Protein AF-A0A972HTD1-F1 (afdb_monomer_lite)

Sequence (126 aa):
MLKQSGQLQRLRKRLDALSGESIPSIRDLQERNRFCYGDIVYRKLWKAYQFDELLSGMIRGKKVQFDFLQTVYLLIIDRLLEPGSKLSTYHHQDRYIHLEEISLHHLYRSLDILAEGKETIERHIF

Secondary structure (DSSP, 8-state):
-TTTSSHHHHHHHHHHHHHSS-PPPGGG--------TTHHHHHHHHHHTTHHHHHHHHHTTS---S-HHHHHHHHHHHHHHS---HHHHHHTGGGSTT-PPPPHHHHHHHHHHHHHTHHHHHHHH-

Structure (mmCIF, N/CA/C/O backbone):
data_AF-A0A972HTD1-F1
#
_entry.id   AF-A0A972HTD1-F1
#
loop_
_atom_site.group_PDB
_atom_site.id
_atom_site.type_symbol
_atom_site.label_atom_id
_atom_site.label_alt_id
_atom_site.label_comp_id
_atom_site.label_asym_id
_atom_site.label_entity_id
_atom_site.label_seq_id
_atom_site.pdbx_PDB_ins_code
_atom_site.Cartn_x
_atom_site.Cartn_y
_atom_site.Cartn_z
_atom_site.occupancy
_atom_site.B_iso_or_equiv
_atom_site.auth_seq_id
_atom_site.auth_comp_id
_atom_site.auth_asym_id
_atom_site.auth_atom_id
_atom_site.pdbx_PDB_model_num
ATOM 1 N N . MET A 1 1 ? 16.718 7.699 -17.454 1.00 59.53 1 MET A N 1
ATOM 2 C CA . MET A 1 1 ? 17.318 6.499 -16.822 1.00 59.53 1 MET A CA 1
ATOM 3 C C . MET A 1 1 ? 17.341 5.255 -17.729 1.00 59.53 1 MET A C 1
ATOM 5 O O . MET A 1 1 ? 18.433 4.858 -18.108 1.00 59.53 1 MET A O 1
ATOM 9 N N . LEU A 1 2 ? 16.217 4.664 -18.178 1.00 61.84 2 LEU A N 1
ATOM 10 C CA . LEU A 1 2 ? 16.259 3.433 -19.011 1.00 61.84 2 LEU A CA 1
ATOM 11 C C . LEU A 1 2 ? 16.837 3.634 -20.426 1.00 61.84 2 LEU A C 1
ATOM 13 O O . LEU A 1 2 ? 17.717 2.878 -20.837 1.00 61.84 2 LEU A O 1
ATOM 17 N N . LYS A 1 3 ? 16.434 4.698 -21.137 1.00 64.25 3 LYS A N 1
ATOM 18 C CA . LYS A 1 3 ? 16.987 5.045 -22.465 1.00 64.25 3 LYS A CA 1
ATOM 19 C C . LYS A 1 3 ? 18.489 5.373 -22.456 1.00 64.25 3 LYS A C 1
ATOM 21 O O . LYS A 1 3 ? 19.142 5.247 -23.484 1.00 64.25 3 LYS A O 1
ATOM 26 N N . GLN A 1 4 ? 19.028 5.782 -21.307 1.00 65.75 4 GLN A N 1
ATOM 27 C CA . GLN A 1 4 ? 20.428 6.203 -21.146 1.00 65.75 4 GLN A CA 1
ATOM 28 C C . GLN A 1 4 ? 21.360 5.043 -20.756 1.00 65.75 4 GLN A C 1
ATOM 30 O O . GLN A 1 4 ? 22.554 5.112 -21.006 1.00 65.75 4 GLN A O 1
ATOM 35 N N . SER A 1 5 ? 20.825 3.952 -20.194 1.00 76.94 5 SER A N 1
ATOM 36 C CA . SER A 1 5 ? 21.606 2.806 -19.688 1.00 76.94 5 SER A CA 1
ATOM 37 C C . SER A 1 5 ? 22.225 1.901 -20.772 1.00 76.94 5 SER A C 1
ATOM 39 O O . SER A 1 5 ? 22.955 0.954 -20.466 1.00 76.94 5 SER A O 1
ATOM 41 N N . GLY A 1 6 ? 21.859 2.105 -22.045 1.00 80.75 6 GLY A N 1
ATOM 42 C CA . GLY A 1 6 ? 22.225 1.233 -23.170 1.00 80.75 6 GLY A CA 1
ATOM 43 C C . GLY A 1 6 ? 21.605 -0.176 -23.133 1.00 80.75 6 GLY A C 1
ATOM 44 O O . GLY A 1 6 ? 21.724 -0.919 -24.106 1.00 80.75 6 GLY A O 1
ATOM 45 N N . GLN A 1 7 ? 20.911 -0.563 -22.055 1.00 84.62 7 GLN A N 1
ATOM 46 C CA . GLN A 1 7 ? 20.293 -1.889 -21.917 1.00 84.62 7 GLN A CA 1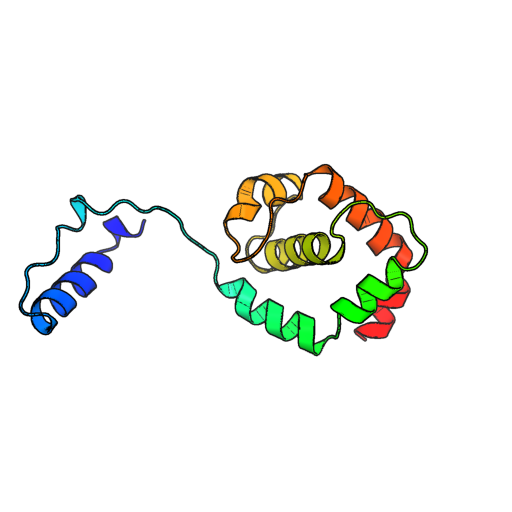
ATOM 47 C C . GLN A 1 7 ? 19.218 -2.128 -22.981 1.00 84.62 7 GLN A C 1
ATOM 49 O O . GLN A 1 7 ? 19.237 -3.163 -23.646 1.00 84.62 7 GLN A O 1
ATOM 54 N N . LEU A 1 8 ? 18.353 -1.136 -23.214 1.00 84.75 8 LEU A N 1
ATOM 55 C CA . LEU A 1 8 ? 17.326 -1.206 -24.257 1.00 84.75 8 LEU A CA 1
ATOM 56 C C . LEU A 1 8 ? 17.938 -1.374 -25.655 1.00 84.75 8 LEU A C 1
ATOM 58 O O . LEU A 1 8 ? 17.405 -2.127 -26.461 1.00 84.75 8 LEU A O 1
ATOM 62 N N . GLN A 1 9 ? 19.089 -0.745 -25.931 1.00 85.12 9 GLN A N 1
ATOM 63 C CA . GLN A 1 9 ? 19.798 -0.894 -27.213 1.00 85.12 9 GLN A CA 1
ATOM 64 C C . GLN A 1 9 ? 20.314 -2.311 -27.424 1.00 85.12 9 GLN A C 1
ATOM 66 O O . GLN A 1 9 ? 20.182 -2.853 -28.521 1.00 85.12 9 GLN A O 1
ATOM 71 N N . ARG A 1 10 ? 20.866 -2.928 -26.377 1.00 87.19 10 ARG A N 1
ATOM 72 C CA . ARG A 1 10 ? 21.306 -4.326 -26.433 1.00 87.19 10 ARG A CA 1
ATOM 73 C C . ARG A 1 10 ? 20.132 -5.278 -26.643 1.00 87.19 10 ARG A C 1
ATOM 75 O O . ARG A 1 10 ? 20.241 -6.182 -27.466 1.00 87.19 10 ARG A O 1
ATOM 82 N N . LEU A 1 11 ? 19.020 -5.054 -25.941 1.00 87.50 11 LEU A N 1
ATOM 83 C CA . LEU A 1 11 ? 17.806 -5.850 -26.106 1.00 87.50 11 LEU A CA 1
ATOM 84 C C . LEU A 1 11 ? 17.251 -5.728 -27.531 1.00 87.50 11 LEU A C 1
ATOM 86 O O . LEU A 1 11 ? 17.018 -6.750 -28.167 1.00 87.50 11 LEU A O 1
ATOM 90 N N . ARG A 1 12 ? 17.135 -4.504 -28.064 1.00 85.31 12 ARG A N 1
ATOM 91 C CA . ARG A 1 12 ? 16.667 -4.260 -29.437 1.00 85.31 12 ARG A CA 1
ATOM 92 C C . ARG A 1 12 ? 17.507 -5.007 -30.465 1.00 85.31 12 ARG A C 1
ATOM 94 O O . ARG A 1 12 ? 16.947 -5.737 -31.261 1.00 85.31 12 ARG A O 1
ATOM 101 N N . LYS A 1 13 ? 18.840 -4.891 -30.404 1.00 86.38 13 LYS A N 1
ATOM 102 C CA . LYS A 1 13 ? 19.738 -5.595 -31.339 1.00 86.38 13 LYS A CA 1
ATOM 103 C C . LYS A 1 13 ? 19.544 -7.113 -31.318 1.00 86.38 13 LYS A C 1
ATOM 105 O O . LYS A 1 13 ? 19.653 -7.751 -32.356 1.00 86.38 13 LYS A O 1
ATOM 110 N N . ARG A 1 14 ? 19.288 -7.694 -30.140 1.00 88.81 14 ARG A N 1
ATOM 111 C CA . ARG A 1 14 ? 19.005 -9.132 -30.022 1.00 88.81 14 ARG A CA 1
ATOM 112 C C . ARG A 1 14 ? 17.650 -9.491 -30.615 1.00 88.81 14 ARG A C 1
ATOM 114 O O . ARG A 1 14 ? 17.559 -10.500 -31.295 1.00 88.81 14 ARG A O 1
ATOM 121 N N . LEU A 1 15 ? 16.627 -8.680 -30.361 1.00 87.88 15 LEU A N 1
ATOM 122 C CA . LEU A 1 15 ? 15.301 -8.903 -30.925 1.00 87.88 15 LEU A CA 1
ATOM 123 C C . LEU A 1 15 ? 15.308 -8.735 -32.454 1.00 87.88 15 LEU A C 1
ATOM 125 O O . LEU A 1 15 ? 14.774 -9.610 -33.115 1.00 87.88 15 LEU A O 1
ATOM 129 N N . ASP A 1 16 ? 15.996 -7.720 -33.001 1.00 87.25 16 ASP A N 1
ATOM 130 C CA . ASP A 1 16 ? 16.199 -7.512 -34.452 1.00 87.25 16 ASP A CA 1
ATOM 131 C C . ASP A 1 16 ? 16.774 -8.783 -35.113 1.00 87.25 16 ASP A C 1
ATOM 133 O O . ASP A 1 16 ? 16.315 -9.230 -36.161 1.00 87.25 16 ASP A O 1
ATOM 137 N N . ALA A 1 17 ? 17.776 -9.398 -34.472 1.00 87.44 17 ALA A N 1
ATOM 138 C CA . ALA A 1 17 ? 18.412 -10.619 -34.966 1.00 87.44 17 ALA A CA 1
ATOM 139 C C . ALA A 1 17 ? 17.507 -11.864 -34.895 1.00 87.44 17 ALA A C 1
ATOM 141 O O . ALA A 1 17 ? 17.737 -12.818 -35.633 1.00 87.44 17 ALA A O 1
ATOM 142 N N . LEU A 1 18 ? 16.515 -11.875 -33.998 1.00 91.50 18 LEU A N 1
ATOM 143 C CA . LEU A 1 18 ? 15.605 -13.005 -33.794 1.00 91.50 18 LEU A CA 1
ATOM 144 C C . LEU A 1 18 ? 14.315 -12.885 -34.613 1.00 91.50 18 LEU A C 1
ATOM 146 O O . LEU A 1 18 ? 13.799 -13.902 -35.063 1.00 91.50 18 LEU A O 1
ATOM 150 N N . SER A 1 19 ? 13.781 -11.673 -34.783 1.00 86.25 19 SER A N 1
ATOM 151 C CA . SER A 1 19 ? 12.537 -11.435 -35.523 1.00 86.25 19 SER A CA 1
ATOM 152 C C . SER A 1 19 ? 12.741 -11.437 -37.036 1.00 86.25 19 SER A C 1
ATOM 154 O O . SER A 1 19 ? 11.790 -11.692 -37.766 1.00 86.25 19 SER A O 1
ATOM 156 N N . GLY A 1 20 ? 13.952 -11.123 -37.515 1.00 81.25 20 GLY A N 1
ATOM 157 C CA . GLY A 1 20 ? 14.210 -10.888 -38.940 1.00 81.25 20 GLY A CA 1
ATOM 158 C C . GLY A 1 20 ? 13.596 -9.584 -39.469 1.00 81.25 20 GLY A C 1
ATOM 159 O O . GLY A 1 20 ? 13.704 -9.292 -40.658 1.00 81.25 20 GLY A O 1
ATOM 160 N N . GLU A 1 21 ? 12.988 -8.783 -38.591 1.00 81.00 21 GLU A N 1
ATOM 161 C CA . GLU A 1 21 ? 12.376 -7.490 -38.891 1.00 81.00 21 GLU A CA 1
ATOM 162 C C . GLU A 1 21 ? 13.139 -6.365 -38.187 1.00 81.00 21 GLU A C 1
ATOM 164 O O . GLU A 1 21 ? 13.604 -6.522 -37.057 1.00 81.00 21 GLU A O 1
ATOM 169 N N . SER A 1 22 ? 13.234 -5.198 -38.831 1.00 74.06 22 SER A N 1
ATOM 170 C CA . SER A 1 22 ? 13.834 -4.015 -38.209 1.00 74.06 22 SER A CA 1
ATOM 171 C C . SER A 1 22 ? 12.885 -3.425 -37.166 1.00 74.06 22 SER A C 1
ATOM 173 O O . SER A 1 22 ? 11.888 -2.792 -37.514 1.00 74.06 22 SER A O 1
ATOM 175 N N . ILE A 1 23 ? 13.228 -3.548 -35.887 1.00 75.50 23 ILE A N 1
ATOM 176 C CA . ILE A 1 23 ? 12.462 -2.962 -34.785 1.00 75.50 23 ILE A CA 1
ATOM 177 C C . ILE A 1 23 ? 12.663 -1.436 -34.780 1.00 75.50 23 ILE A C 1
ATOM 179 O O . ILE A 1 23 ? 13.782 -0.956 -35.018 1.00 75.50 23 ILE A O 1
ATOM 183 N N . PRO A 1 24 ? 11.610 -0.647 -34.475 1.00 75.38 24 PRO A N 1
ATOM 184 C CA . PRO A 1 24 ? 11.690 0.809 -34.367 1.00 75.38 24 PRO A CA 1
ATOM 185 C C . PRO A 1 24 ? 12.841 1.308 -33.483 1.00 75.38 24 PRO A C 1
ATOM 187 O O . PRO A 1 24 ? 13.293 0.643 -32.542 1.00 75.38 24 PRO A O 1
ATOM 190 N N . SER A 1 25 ? 13.333 2.518 -33.766 1.00 78.06 25 SER A N 1
ATOM 191 C CA . SER A 1 25 ? 14.426 3.102 -32.991 1.00 78.06 25 SER A CA 1
ATOM 192 C C . SER A 1 25 ? 14.003 3.330 -31.541 1.00 78.06 25 SER A C 1
ATOM 194 O O . SER A 1 25 ? 12.912 3.804 -31.250 1.00 78.06 25 SER A O 1
ATOM 196 N N . ILE A 1 26 ? 14.916 3.086 -30.597 1.00 78.00 26 ILE A N 1
ATOM 197 C CA . ILE A 1 26 ? 14.670 3.364 -29.168 1.00 78.00 26 ILE A CA 1
ATOM 198 C C . ILE A 1 26 ? 14.433 4.853 -28.910 1.00 78.00 26 ILE A C 1
ATOM 200 O O . ILE A 1 26 ? 13.818 5.222 -27.907 1.00 78.00 26 ILE A O 1
ATOM 204 N N . ARG A 1 27 ? 14.919 5.715 -29.813 1.00 78.56 27 ARG A N 1
ATOM 205 C CA . ARG A 1 27 ? 14.648 7.155 -29.765 1.00 78.56 27 ARG A CA 1
ATOM 206 C C . ARG A 1 27 ? 13.146 7.438 -29.865 1.00 78.56 27 ARG A C 1
ATOM 208 O O . ARG A 1 27 ? 12.679 8.314 -29.143 1.00 78.56 27 ARG A O 1
ATOM 215 N N . ASP A 1 28 ? 12.418 6.615 -30.616 1.00 82.50 28 ASP A N 1
ATOM 216 C CA . ASP A 1 28 ? 10.994 6.786 -30.922 1.00 82.50 28 ASP A CA 1
ATOM 217 C C . ASP A 1 28 ? 10.080 6.163 -29.852 1.00 82.50 28 ASP A C 1
ATOM 219 O O . ASP A 1 28 ? 8.873 6.386 -29.843 1.00 82.50 28 ASP A O 1
ATOM 223 N N . LEU A 1 29 ? 10.636 5.395 -28.909 1.00 80.69 29 LEU A N 1
ATOM 224 C CA . LEU A 1 29 ? 9.859 4.784 -27.830 1.00 80.69 29 LEU A CA 1
ATOM 225 C C . LEU A 1 29 ? 9.450 5.831 -26.792 1.00 80.69 29 LEU A C 1
ATOM 227 O O . LEU A 1 29 ? 10.298 6.564 -26.300 1.00 80.69 29 LEU A O 1
ATOM 231 N N . GLN A 1 30 ? 8.195 5.856 -26.358 1.00 82.25 30 GLN A N 1
ATOM 232 C CA . GLN A 1 30 ? 7.765 6.657 -25.208 1.00 82.25 30 GLN A CA 1
ATOM 233 C C . GLN A 1 30 ? 7.549 5.743 -23.998 1.00 82.25 30 GLN A C 1
ATOM 235 O O . GLN A 1 30 ? 6.813 4.761 -24.083 1.00 82.25 30 GLN A O 1
ATOM 240 N N . GLU A 1 31 ? 8.195 6.051 -22.869 1.00 81.81 31 GLU A N 1
ATOM 241 C CA . GLU A 1 31 ? 7.881 5.385 -21.600 1.00 81.81 31 GLU A CA 1
ATOM 242 C C . GLU A 1 31 ? 6.494 5.866 -21.172 1.00 81.81 31 GLU A C 1
ATOM 244 O O . GLU A 1 31 ? 6.311 7.056 -20.928 1.00 81.81 31 GLU A O 1
ATOM 249 N N . ARG A 1 32 ? 5.511 4.959 -21.172 1.00 83.94 32 ARG A N 1
ATOM 250 C CA . ARG A 1 32 ? 4.150 5.283 -20.729 1.00 83.94 32 ARG A CA 1
ATOM 251 C C . ARG A 1 32 ? 4.060 5.243 -19.214 1.00 83.94 32 ARG A C 1
ATOM 253 O O . ARG A 1 32 ? 3.753 6.253 -18.609 1.00 83.94 32 ARG A O 1
ATOM 260 N N . ASN A 1 33 ? 4.382 4.089 -18.634 1.00 80.31 33 ASN A N 1
ATOM 261 C CA . ASN A 1 33 ? 4.303 3.843 -17.200 1.00 80.31 33 ASN A CA 1
ATOM 262 C C . ASN A 1 33 ? 5.503 3.016 -16.742 1.00 80.31 33 ASN A C 1
ATOM 264 O O . ASN A 1 33 ? 6.060 2.228 -17.515 1.00 80.31 33 ASN A O 1
ATOM 268 N N . ARG A 1 34 ? 5.846 3.147 -15.461 1.00 83.44 34 ARG A N 1
ATOM 269 C CA . ARG A 1 34 ? 6.797 2.274 -14.779 1.00 83.44 34 ARG A CA 1
ATOM 270 C C . ARG A 1 34 ? 6.176 1.788 -13.483 1.00 83.44 34 ARG A C 1
ATOM 272 O O . ARG A 1 34 ? 5.999 2.569 -12.557 1.00 83.44 34 ARG A O 1
ATOM 279 N N . PHE A 1 35 ? 5.902 0.494 -13.430 1.00 87.44 35 PHE A N 1
ATOM 280 C CA . PHE A 1 35 ? 5.297 -0.121 -12.260 1.00 87.44 35 PHE A CA 1
ATOM 281 C C . PHE A 1 35 ? 6.337 -0.770 -11.349 1.00 87.44 35 PHE A C 1
ATOM 283 O O . PHE A 1 35 ? 7.356 -1.295 -11.810 1.00 87.44 35 PHE A O 1
ATOM 290 N N . CYS A 1 36 ? 6.051 -0.760 -10.054 1.00 87.81 36 CYS A N 1
ATOM 291 C CA . CYS A 1 36 ? 6.779 -1.491 -9.037 1.00 87.81 36 CYS A CA 1
ATOM 292 C C . CYS A 1 36 ? 6.171 -2.891 -8.883 1.00 87.81 36 CYS A C 1
ATOM 294 O O . CYS A 1 36 ? 5.144 -3.060 -8.238 1.00 87.81 36 CYS A O 1
ATOM 296 N N . TYR A 1 37 ? 6.834 -3.896 -9.461 1.00 87.56 37 TYR A N 1
ATOM 297 C CA . TYR A 1 37 ? 6.402 -5.303 -9.419 1.00 87.56 37 TYR A CA 1
ATOM 298 C C . TYR A 1 37 ? 6.744 -6.019 -8.101 1.00 87.56 37 TYR A C 1
ATOM 300 O O . TYR A 1 37 ? 6.430 -7.198 -7.932 1.00 87.56 37 TYR A O 1
ATOM 308 N N . GLY A 1 38 ? 7.420 -5.334 -7.169 1.00 87.81 38 GLY A N 1
ATOM 309 C CA . GLY A 1 38 ? 7.704 -5.881 -5.841 1.00 87.81 38 GLY A CA 1
ATOM 310 C C . GLY A 1 38 ? 6.428 -6.168 -5.042 1.00 87.81 38 GLY A C 1
ATOM 311 O O . GLY A 1 38 ? 6.419 -7.068 -4.200 1.00 87.81 38 GLY A O 1
ATOM 312 N N . ASP A 1 39 ? 5.328 -5.475 -5.358 1.00 86.75 39 ASP A N 1
ATOM 313 C CA . ASP A 1 39 ? 4.014 -5.671 -4.741 1.00 86.75 39 ASP A CA 1
ATOM 314 C C . ASP A 1 39 ? 3.503 -7.116 -4.891 1.00 86.75 39 ASP A C 1
ATOM 316 O O . ASP A 1 39 ? 2.882 -7.645 -3.970 1.00 86.75 39 ASP A O 1
ATOM 320 N N . ILE A 1 40 ? 3.830 -7.800 -5.996 1.00 90.19 40 ILE A N 1
ATOM 321 C CA . ILE A 1 40 ? 3.421 -9.186 -6.274 1.00 90.19 40 ILE A CA 1
ATOM 322 C C . ILE A 1 40 ? 3.873 -10.133 -5.156 1.00 90.19 40 ILE A C 1
ATOM 324 O O . ILE A 1 40 ? 3.114 -11.017 -4.745 1.00 90.19 40 ILE A O 1
ATOM 328 N N . VAL A 1 41 ? 5.093 -9.957 -4.640 1.00 92.62 41 VAL A N 1
ATOM 329 C CA . VAL A 1 41 ? 5.620 -10.785 -3.545 1.00 92.62 41 VAL A CA 1
ATOM 330 C C . VAL A 1 41 ? 4.846 -10.506 -2.258 1.00 92.62 41 VAL A C 1
ATOM 332 O O . VAL A 1 41 ? 4.392 -11.438 -1.593 1.00 92.62 41 VAL A O 1
ATOM 335 N N . TYR A 1 42 ? 4.611 -9.232 -1.945 1.00 93.38 42 TYR A N 1
ATOM 336 C CA . TYR A 1 42 ? 3.845 -8.842 -0.761 1.00 93.38 42 TYR A CA 1
ATOM 337 C C . TYR A 1 42 ? 2.379 -9.247 -0.839 1.00 93.38 42 TYR A C 1
ATOM 339 O O . TYR A 1 42 ? 1.781 -9.547 0.187 1.00 93.38 42 TYR A O 1
ATOM 347 N N . ARG A 1 43 ? 1.800 -9.348 -2.037 1.00 92.69 43 ARG A N 1
ATOM 348 C CA . ARG A 1 43 ? 0.447 -9.880 -2.228 1.00 92.69 43 ARG A CA 1
ATOM 349 C C . ARG A 1 43 ? 0.352 -11.350 -1.827 1.00 92.69 43 ARG A C 1
ATOM 351 O O . ARG A 1 43 ? -0.638 -11.757 -1.230 1.00 92.69 43 ARG A O 1
ATOM 358 N N . LYS A 1 44 ? 1.392 -12.145 -2.105 1.00 94.44 44 LYS A N 1
ATOM 359 C CA . LYS A 1 44 ? 1.461 -13.541 -1.644 1.00 94.44 44 LYS A CA 1
ATOM 360 C C . LYS A 1 44 ? 1.577 -13.622 -0.125 1.00 94.44 44 LYS A C 1
ATOM 362 O O . LYS A 1 44 ? 0.871 -14.420 0.481 1.00 94.44 44 LYS A O 1
ATOM 367 N N . LEU A 1 45 ? 2.418 -12.782 0.481 1.00 94.56 45 LEU A N 1
ATOM 368 C CA . LEU A 1 45 ? 2.537 -12.708 1.941 1.00 94.56 45 LEU A CA 1
ATOM 369 C C . LEU A 1 45 ? 1.216 -12.277 2.583 1.00 94.56 45 LEU A C 1
ATOM 371 O O . LEU A 1 45 ? 0.755 -12.931 3.506 1.00 94.56 45 LEU A O 1
ATOM 375 N N . TRP A 1 46 ? 0.558 -11.255 2.041 1.00 95.50 46 TRP A N 1
ATOM 376 C CA . TRP A 1 46 ? -0.749 -10.795 2.510 1.00 95.50 46 TRP A CA 1
ATOM 377 C C . TRP A 1 46 ? -1.776 -11.929 2.596 1.00 95.50 46 TRP A C 1
ATOM 379 O O . TRP A 1 46 ? -2.464 -12.065 3.606 1.00 95.50 46 TRP A O 1
ATOM 389 N N . LYS A 1 47 ? -1.829 -12.787 1.568 1.00 95.81 47 LYS A N 1
ATOM 390 C CA . LYS A 1 47 ? -2.686 -13.980 1.561 1.00 95.81 47 LYS A CA 1
ATOM 391 C C . LYS A 1 47 ? -2.226 -15.048 2.551 1.00 95.81 47 LYS A C 1
ATOM 393 O O . LYS A 1 47 ? -3.063 -15.636 3.223 1.00 95.81 47 LYS A O 1
ATOM 398 N N . ALA A 1 48 ? -0.921 -15.291 2.670 1.00 96.38 48 ALA A N 1
ATOM 399 C CA . ALA A 1 48 ? -0.382 -16.265 3.622 1.00 96.38 48 ALA A CA 1
ATOM 400 C C . ALA A 1 48 ? -0.711 -15.900 5.080 1.00 96.38 48 ALA A C 1
ATOM 402 O O . ALA A 1 48 ? -1.032 -16.780 5.874 1.00 96.38 48 ALA A O 1
ATOM 403 N N . TYR A 1 49 ? -0.695 -14.605 5.400 1.00 95.88 49 TYR A N 1
ATOM 404 C CA . TYR A 1 49 ? -1.089 -14.068 6.701 1.00 95.88 49 TYR A CA 1
ATOM 405 C C . TYR A 1 49 ? -2.597 -13.817 6.829 1.00 95.88 49 TYR A C 1
ATOM 407 O O . TYR A 1 49 ? -3.008 -13.285 7.848 1.00 95.88 49 TYR A O 1
ATOM 415 N N . GLN A 1 50 ? -3.437 -14.184 5.852 1.00 97.38 50 GLN A N 1
ATOM 416 C CA . GLN A 1 50 ? -4.905 -14.057 5.940 1.00 97.38 50 GLN A CA 1
ATOM 417 C C . GLN A 1 50 ? -5.373 -12.646 6.354 1.00 97.38 50 GLN A C 1
ATOM 419 O O . GLN A 1 50 ? -6.262 -12.465 7.193 1.00 97.38 50 GLN A O 1
ATOM 424 N N . PHE A 1 51 ? -4.722 -11.611 5.808 1.00 97.44 51 PHE A N 1
ATOM 425 C CA . PHE A 1 51 ? -5.038 -10.232 6.184 1.00 97.44 51 PHE A CA 1
ATOM 426 C C . PHE A 1 51 ? -6.398 -9.767 5.669 1.00 97.44 51 PHE A C 1
ATOM 428 O O . PHE A 1 51 ? -6.997 -8.884 6.281 1.00 97.44 51 PHE A O 1
ATOM 435 N N . ASP A 1 52 ? -6.922 -10.360 4.596 1.00 97.31 52 ASP A N 1
ATOM 436 C CA . ASP A 1 52 ? -8.264 -10.032 4.114 1.00 97.31 52 ASP A CA 1
ATOM 437 C C . ASP A 1 52 ? -9.322 -10.368 5.170 1.00 97.31 52 ASP A C 1
ATOM 439 O O . ASP A 1 52 ? -10.178 -9.538 5.481 1.00 97.31 52 ASP A O 1
ATOM 443 N N . GLU A 1 53 ? -9.237 -11.555 5.768 1.00 97.38 53 GLU A N 1
ATOM 444 C CA . GLU A 1 53 ? -10.143 -12.030 6.808 1.00 97.38 53 GLU A CA 1
ATOM 445 C C . GLU A 1 53 ? -9.999 -11.202 8.088 1.00 97.38 53 GLU A C 1
ATOM 447 O O . GLU A 1 53 ? -11.006 -10.739 8.636 1.00 97.38 53 GLU A O 1
ATOM 452 N N . LEU A 1 54 ? -8.758 -10.960 8.525 1.00 98.00 54 LEU A N 1
ATOM 453 C CA . LEU A 1 54 ? -8.453 -10.148 9.704 1.00 98.00 54 LEU A CA 1
ATOM 454 C C . LEU A 1 54 ? -9.042 -8.737 9.578 1.00 98.00 54 LEU A C 1
ATOM 456 O O . LEU A 1 54 ? -9.816 -8.295 10.431 1.00 98.00 54 LEU A O 1
ATOM 460 N N . LEU A 1 55 ? -8.694 -8.028 8.502 1.00 97.88 55 LEU A N 1
ATOM 461 C CA . LEU A 1 55 ? -9.079 -6.632 8.312 1.00 97.88 55 LEU A CA 1
ATOM 462 C C . LEU A 1 55 ? -10.579 -6.494 8.047 1.00 97.88 55 LEU A C 1
ATOM 464 O O . LEU A 1 55 ? -11.202 -5.574 8.578 1.00 97.88 55 LEU A O 1
ATOM 468 N N . SER A 1 56 ? -11.187 -7.433 7.314 1.00 97.50 56 SER A N 1
ATOM 469 C CA . SER A 1 56 ? -12.648 -7.489 7.151 1.00 97.50 56 SER A CA 1
ATOM 470 C C . SER A 1 56 ? -13.357 -7.697 8.488 1.00 97.50 56 SER A C 1
ATOM 472 O O . SER A 1 56 ? -14.404 -7.100 8.743 1.00 97.50 56 SER A O 1
ATOM 474 N N . GLY A 1 57 ? -12.787 -8.525 9.369 1.00 97.06 57 GLY A N 1
ATOM 475 C CA . GLY A 1 57 ? -13.257 -8.703 10.740 1.00 97.06 57 GLY A CA 1
ATOM 476 C C . GLY A 1 57 ? -13.212 -7.405 11.545 1.00 97.06 57 GLY A C 1
ATOM 477 O O . GLY A 1 57 ? -14.197 -7.062 12.196 1.00 97.06 57 GLY A O 1
ATOM 478 N N . MET A 1 58 ? -12.120 -6.643 11.441 1.00 96.56 58 MET A N 1
ATOM 479 C CA . MET A 1 58 ? -11.930 -5.382 12.172 1.00 96.56 58 MET A CA 1
ATOM 480 C C . MET A 1 58 ? -12.935 -4.285 11.805 1.00 96.56 58 MET A C 1
ATOM 482 O O . MET A 1 58 ? -13.284 -3.459 12.651 1.00 96.56 58 MET A O 1
ATOM 486 N N . ILE A 1 59 ? -13.391 -4.253 10.552 1.00 97.06 59 ILE A N 1
ATOM 487 C CA . ILE A 1 59 ? -14.381 -3.270 10.088 1.00 97.06 59 ILE A CA 1
ATOM 488 C C . ILE A 1 59 ? -15.820 -3.783 10.156 1.00 97.06 59 ILE A C 1
ATOM 490 O O . ILE A 1 59 ? -16.753 -3.038 9.851 1.00 97.06 59 ILE A O 1
ATOM 494 N N . ARG A 1 60 ? -16.038 -5.035 10.573 1.00 96.25 60 ARG A N 1
ATOM 495 C CA . ARG A 1 60 ? -17.377 -5.616 10.683 1.00 96.25 60 ARG A CA 1
ATOM 496 C C . ARG A 1 60 ? -18.216 -4.820 11.681 1.00 96.25 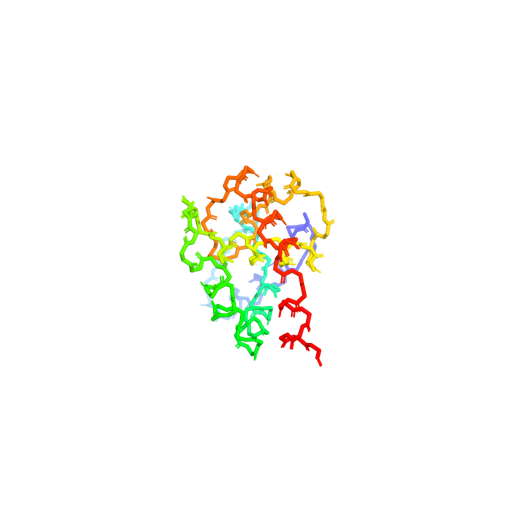60 ARG A C 1
ATOM 498 O O . ARG A 1 60 ? -17.820 -4.612 12.822 1.00 96.25 60 ARG A O 1
ATOM 505 N N . GLY A 1 61 ? -19.388 -4.366 11.242 1.00 94.06 61 GLY A N 1
ATOM 506 C CA . GLY A 1 61 ? -20.279 -3.532 12.056 1.00 94.06 61 GLY A CA 1
ATOM 507 C C . GLY A 1 61 ? -19.862 -2.059 12.161 1.00 94.06 61 GLY A C 1
ATOM 508 O O . GLY A 1 61 ? -20.631 -1.257 12.689 1.00 94.06 61 GLY A O 1
ATOM 509 N N . LYS A 1 62 ? -18.701 -1.666 11.617 1.00 93.75 62 LYS A N 1
ATOM 510 C CA . LYS A 1 62 ? -18.300 -0.260 11.482 1.00 93.75 62 LYS A CA 1
ATOM 511 C C . LYS A 1 62 ? -18.847 0.316 10.174 1.00 93.75 62 LYS A C 1
ATOM 513 O O . LYS A 1 62 ? -18.908 -0.360 9.150 1.00 93.75 62 LYS A O 1
ATOM 518 N N . LYS A 1 63 ? -19.215 1.600 10.182 1.00 93.19 63 LYS A N 1
ATOM 519 C CA . LYS A 1 63 ? -19.640 2.331 8.974 1.00 93.19 63 LYS A CA 1
ATOM 520 C C . LYS A 1 63 ? -18.424 2.866 8.210 1.00 93.19 63 LYS A C 1
ATOM 522 O O . LYS A 1 63 ? -18.173 4.070 8.201 1.00 93.19 63 LYS A O 1
ATOM 527 N N . VAL A 1 64 ? -17.653 1.969 7.601 1.00 95.81 64 VAL A N 1
ATOM 528 C CA . VAL A 1 64 ? -16.523 2.338 6.737 1.00 95.81 64 VAL A CA 1
ATOM 529 C C . VAL A 1 64 ? -17.033 2.552 5.311 1.00 95.81 64 VAL A C 1
ATOM 531 O O . VAL A 1 64 ? -17.681 1.677 4.750 1.00 95.81 64 VAL A O 1
ATOM 534 N N . GLN A 1 65 ? -16.784 3.735 4.746 1.00 94.69 65 GLN A N 1
ATOM 535 C CA . GLN A 1 65 ? -17.308 4.163 3.436 1.00 94.69 65 GLN A CA 1
ATOM 536 C C . GLN A 1 65 ? -16.242 4.159 2.327 1.00 94.69 65 GLN A C 1
ATOM 538 O O . GLN A 1 65 ? -16.395 4.833 1.315 1.00 94.69 65 GLN A O 1
ATOM 543 N N . PHE A 1 66 ? -15.143 3.440 2.537 1.00 96.12 66 PHE A N 1
ATOM 544 C CA . PHE A 1 66 ? -14.031 3.329 1.599 1.00 96.12 66 PHE A CA 1
ATOM 545 C C . PHE A 1 66 ? -13.456 1.916 1.630 1.00 96.12 66 PHE A C 1
ATOM 547 O O . PHE A 1 66 ? -13.692 1.179 2.592 1.00 96.12 66 PHE A O 1
ATOM 554 N N . ASP A 1 67 ? -12.687 1.542 0.606 1.00 96.69 67 ASP A N 1
ATOM 555 C CA . ASP A 1 67 ? -11.999 0.252 0.588 1.00 96.69 67 ASP A CA 1
ATOM 556 C C . ASP A 1 67 ? -10.844 0.251 1.598 1.00 96.69 67 ASP A C 1
ATOM 558 O O . ASP A 1 67 ? -9.719 0.681 1.324 1.00 96.69 67 ASP A O 1
ATOM 562 N N . PHE A 1 68 ? -11.146 -0.201 2.812 1.00 97.75 68 PHE A N 1
ATOM 563 C CA . PHE A 1 68 ? -10.181 -0.278 3.898 1.00 97.75 68 PHE A CA 1
ATOM 564 C C . PHE A 1 68 ? -9.049 -1.262 3.600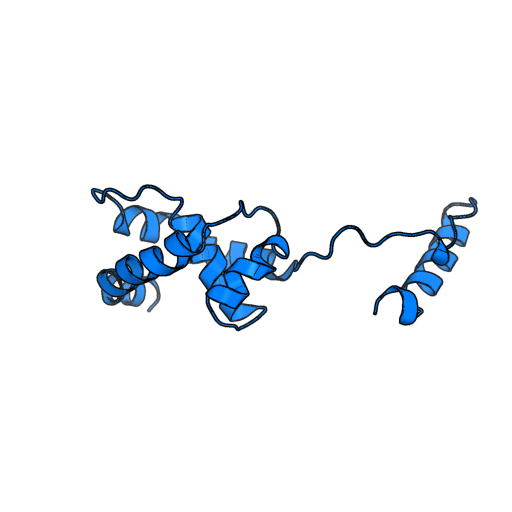 1.00 97.75 68 PHE A C 1
ATOM 566 O O . PHE A 1 68 ? -7.897 -0.954 3.892 1.00 97.75 68 PHE A O 1
ATOM 573 N N . LEU A 1 69 ? -9.352 -2.418 3.007 1.00 97.31 69 LEU A N 1
ATOM 574 C CA . LEU A 1 69 ? -8.361 -3.463 2.753 1.00 97.31 69 LEU A CA 1
ATOM 575 C C . LEU A 1 69 ? -7.337 -2.975 1.730 1.00 97.31 69 LEU A C 1
ATOM 577 O O . LEU A 1 69 ? -6.135 -3.038 1.992 1.00 97.31 69 LEU A O 1
ATOM 581 N N . GLN A 1 70 ? -7.802 -2.424 0.608 1.00 96.31 70 GLN A N 1
ATOM 582 C CA . GLN A 1 70 ? -6.930 -1.866 -0.422 1.00 96.31 70 GLN A CA 1
ATOM 583 C C . GLN A 1 70 ? -6.132 -0.670 0.111 1.00 96.31 70 GLN A C 1
ATOM 585 O O . GLN A 1 70 ? -4.941 -0.546 -0.178 1.00 96.31 70 GLN A O 1
ATOM 590 N N . THR A 1 71 ? -6.749 0.164 0.956 1.00 97.50 71 THR A N 1
ATOM 591 C CA . THR A 1 71 ? -6.069 1.297 1.598 1.00 97.50 71 THR A CA 1
ATOM 592 C C . THR A 1 71 ? -4.926 0.845 2.507 1.00 97.50 71 THR A C 1
ATOM 594 O O . THR A 1 71 ? -3.807 1.351 2.400 1.00 97.50 71 THR A O 1
ATOM 597 N N . VAL A 1 72 ? -5.172 -0.131 3.382 1.00 97.25 72 VAL A N 1
ATOM 598 C CA . VAL A 1 72 ? -4.134 -0.690 4.260 1.00 97.25 72 VAL A CA 1
ATOM 599 C C . VAL A 1 72 ? -3.053 -1.381 3.434 1.00 97.25 72 VAL A C 1
ATOM 601 O O . VAL A 1 72 ? -1.868 -1.200 3.713 1.00 97.25 72 VAL A O 1
ATOM 604 N N . TYR A 1 73 ? -3.434 -2.113 2.387 1.00 96.69 73 TYR A N 1
ATOM 605 C CA . TYR A 1 73 ? -2.479 -2.752 1.490 1.00 96.69 73 TYR A CA 1
ATOM 606 C C . TYR A 1 73 ? -1.536 -1.729 0.843 1.00 96.69 73 TYR A C 1
ATOM 608 O O . TYR A 1 73 ? -0.322 -1.908 0.935 1.00 96.69 73 TYR A O 1
ATOM 616 N N . LEU A 1 74 ? -2.063 -0.625 0.290 1.00 96.25 74 LEU A N 1
ATOM 617 C CA . LEU A 1 74 ? -1.259 0.472 -0.265 1.00 96.25 74 LEU A CA 1
ATOM 618 C C . LEU A 1 74 ? -0.276 1.031 0.775 1.00 96.25 74 LEU A C 1
ATOM 620 O O . LEU A 1 74 ? 0.912 1.178 0.494 1.00 96.25 74 LEU A O 1
ATOM 624 N N . LEU A 1 75 ? -0.748 1.304 1.994 1.00 96.56 75 LEU A N 1
ATOM 625 C CA . LEU A 1 75 ? 0.094 1.830 3.072 1.00 96.56 75 LEU A CA 1
ATOM 626 C C . LEU A 1 75 ? 1.246 0.894 3.450 1.00 96.56 75 LEU A C 1
ATOM 628 O O . LEU A 1 75 ? 2.335 1.372 3.783 1.00 96.56 75 LEU A O 1
ATOM 632 N N . ILE A 1 76 ? 1.007 -0.419 3.433 1.00 95.06 76 ILE A N 1
ATOM 633 C CA . ILE A 1 76 ? 2.019 -1.426 3.757 1.00 95.06 76 ILE A CA 1
ATOM 634 C C . ILE A 1 76 ? 3.031 -1.551 2.623 1.00 95.06 76 ILE A C 1
ATOM 636 O O . ILE A 1 76 ? 4.229 -1.423 2.878 1.00 95.06 76 ILE A O 1
ATOM 640 N N . ILE A 1 77 ? 2.583 -1.775 1.384 1.00 95.00 77 ILE A N 1
ATOM 641 C CA . ILE A 1 77 ? 3.514 -1.980 0.267 1.00 95.00 77 ILE A CA 1
ATOM 642 C C . ILE A 1 77 ? 4.357 -0.733 0.014 1.00 95.00 77 ILE A C 1
ATOM 644 O O . ILE A 1 77 ? 5.551 -0.866 -0.232 1.00 95.00 77 ILE A O 1
ATOM 648 N N . ASP A 1 78 ? 3.784 0.464 0.167 1.00 94.19 78 ASP A N 1
ATOM 649 C CA . ASP A 1 78 ? 4.534 1.704 -0.002 1.00 94.19 78 ASP A CA 1
ATOM 650 C C . ASP A 1 78 ? 5.579 1.871 1.093 1.00 94.19 78 ASP A C 1
ATOM 652 O O . ASP A 1 78 ? 6.726 2.201 0.812 1.00 94.19 78 ASP A O 1
ATOM 656 N N . ARG A 1 79 ? 5.252 1.514 2.342 1.00 94.62 79 ARG A N 1
ATOM 657 C CA . ARG A 1 79 ? 6.246 1.528 3.420 1.00 94.62 79 ARG A CA 1
ATOM 658 C C . ARG A 1 79 ? 7.406 0.560 3.178 1.00 94.62 79 ARG A C 1
ATOM 660 O O . ARG A 1 79 ? 8.515 0.853 3.619 1.00 94.62 79 ARG A O 1
ATOM 667 N N . LEU A 1 80 ? 7.145 -0.585 2.555 1.00 94.19 80 LEU A N 1
ATOM 668 C CA . LEU A 1 80 ? 8.143 -1.633 2.337 1.00 94.19 80 LEU A CA 1
ATOM 669 C C . LEU A 1 80 ? 9.002 -1.381 1.094 1.00 94.19 80 LEU A C 1
ATOM 671 O O . LEU A 1 80 ? 10.191 -1.691 1.113 1.00 94.19 80 LEU A O 1
ATOM 675 N N . LEU A 1 81 ? 8.412 -0.838 0.028 1.00 93.81 81 LEU A N 1
ATOM 676 C CA . LEU A 1 81 ? 9.068 -0.666 -1.269 1.00 93.81 81 LEU A CA 1
ATOM 677 C C . LEU A 1 81 ? 9.638 0.741 -1.468 1.00 93.81 81 LEU A C 1
ATOM 679 O O . LEU A 1 81 ? 1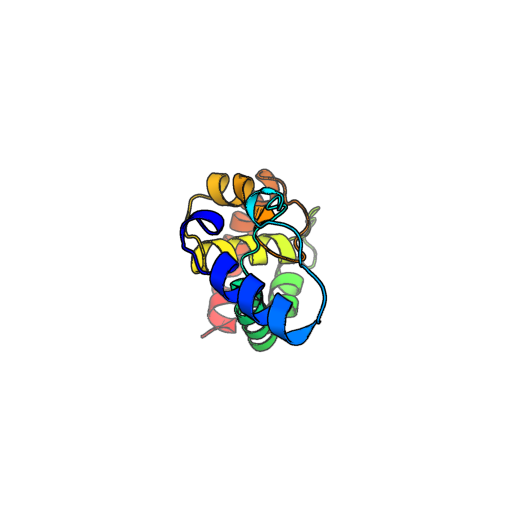0.733 0.874 -2.001 1.00 93.81 81 LEU A O 1
ATOM 683 N N . GLU A 1 82 ? 8.921 1.779 -1.038 1.00 92.62 82 GLU A N 1
ATOM 684 C CA . GLU A 1 82 ? 9.253 3.191 -1.271 1.00 92.62 82 GLU A CA 1
ATOM 685 C C . GLU A 1 82 ? 8.908 4.026 -0.020 1.00 92.62 82 GLU A C 1
ATOM 687 O O . GLU A 1 82 ? 7.994 4.856 -0.041 1.00 92.62 82 GLU A O 1
ATOM 692 N N . PRO A 1 83 ? 9.597 3.797 1.115 1.00 93.12 83 PRO A N 1
ATOM 693 C CA . PRO A 1 83 ? 9.216 4.374 2.397 1.00 93.12 83 PRO A CA 1
ATOM 694 C C . PRO A 1 83 ? 9.122 5.903 2.345 1.00 93.12 83 PRO A C 1
ATOM 696 O O . PRO A 1 83 ? 10.104 6.602 2.098 1.00 93.12 83 PRO A O 1
ATOM 699 N N . GLY A 1 84 ? 7.937 6.425 2.664 1.00 93.75 84 GLY A N 1
ATOM 700 C CA . GLY A 1 84 ? 7.666 7.858 2.666 1.00 93.75 84 GLY A CA 1
ATOM 701 C C . GLY A 1 84 ? 6.539 8.282 3.609 1.00 93.75 84 GLY A C 1
ATOM 702 O O . GLY A 1 84 ? 6.009 7.509 4.419 1.00 93.75 84 GLY A O 1
ATOM 703 N N . SER A 1 85 ? 6.181 9.565 3.522 1.00 96.06 85 SER A N 1
ATOM 704 C CA . SER A 1 85 ? 5.010 10.117 4.209 1.00 96.06 85 SER A CA 1
ATOM 705 C C . SER A 1 85 ? 3.713 9.659 3.532 1.00 96.06 85 SER A C 1
ATOM 707 O O . SER A 1 85 ? 3.723 9.268 2.373 1.00 96.06 85 SER A O 1
ATOM 709 N N . LYS A 1 86 ? 2.568 9.767 4.219 1.00 96.38 86 LYS A N 1
ATOM 710 C CA . LYS A 1 86 ? 1.262 9.388 3.635 1.00 96.38 86 LYS A CA 1
ATOM 711 C C . LYS A 1 86 ? 0.870 10.274 2.460 1.00 96.38 86 LYS A C 1
ATOM 713 O O . LYS A 1 86 ? 0.273 9.804 1.501 1.00 96.38 86 LYS A O 1
ATOM 718 N N . LEU A 1 87 ? 1.273 11.541 2.526 1.00 97.00 87 LEU A N 1
ATOM 719 C CA . LEU A 1 87 ? 1.147 12.469 1.413 1.00 97.00 87 LEU A CA 1
ATOM 720 C C . LEU A 1 87 ? 2.005 12.024 0.220 1.00 97.00 87 LEU A C 1
ATOM 722 O O . LEU A 1 87 ? 1.537 12.050 -0.913 1.00 97.00 87 LEU A O 1
ATOM 726 N N . SER A 1 88 ? 3.232 11.556 0.470 1.00 96.75 88 SER A N 1
ATOM 727 C CA . SER A 1 88 ? 4.074 10.971 -0.576 1.00 96.75 88 SER A CA 1
ATOM 728 C C . SER A 1 88 ? 3.454 9.701 -1.159 1.00 96.75 88 SER A C 1
ATOM 730 O O . SER A 1 88 ? 3.419 9.575 -2.378 1.00 96.75 88 SER A O 1
ATOM 732 N N . THR A 1 89 ? 2.926 8.799 -0.324 1.00 95.94 89 THR A N 1
ATOM 733 C CA . THR A 1 89 ? 2.204 7.595 -0.769 1.00 95.94 89 THR A CA 1
ATOM 734 C C . THR A 1 89 ? 1.045 7.966 -1.691 1.00 95.94 89 THR A C 1
ATOM 736 O O . THR A 1 89 ? 0.942 7.443 -2.793 1.00 95.94 89 THR A O 1
ATOM 739 N N . TYR A 1 90 ? 0.211 8.926 -1.278 1.00 96.94 90 TYR A N 1
ATOM 740 C CA . TYR A 1 90 ? -0.926 9.410 -2.061 1.00 96.94 90 TYR A CA 1
ATOM 741 C C . TYR A 1 90 ? -0.519 9.938 -3.442 1.00 96.94 90 TYR A C 1
ATOM 743 O O . TYR A 1 90 ? -1.151 9.600 -4.439 1.00 96.94 90 TYR A O 1
ATOM 751 N N . HIS A 1 91 ? 0.544 10.742 -3.513 1.00 96.00 91 HIS A N 1
ATOM 752 C CA . HIS A 1 91 ? 0.996 11.333 -4.774 1.00 96.00 91 HIS A CA 1
ATOM 753 C C . HIS A 1 91 ? 1.621 10.339 -5.753 1.00 96.00 91 HIS A C 1
ATOM 755 O O . HIS A 1 91 ? 1.765 10.681 -6.922 1.00 96.00 91 HIS A O 1
ATOM 761 N N . HIS A 1 92 ? 2.004 9.146 -5.298 1.00 93.56 92 HIS A N 1
ATOM 762 C CA . HIS A 1 92 ? 2.745 8.192 -6.120 1.00 93.56 92 HIS A CA 1
ATOM 763 C C . HIS A 1 92 ? 2.181 6.762 -6.067 1.00 93.56 92 HIS A C 1
ATOM 765 O O . HIS A 1 92 ? 2.922 5.786 -6.245 1.00 93.56 92 HIS A O 1
ATOM 771 N N . GLN A 1 93 ? 0.889 6.633 -5.762 1.00 93.00 93 GLN A N 1
ATOM 772 C CA . GLN A 1 93 ? 0.183 5.353 -5.647 1.00 93.00 93 GLN A CA 1
ATOM 773 C C . GLN A 1 93 ? -0.014 4.639 -6.995 1.00 93.00 93 GLN A C 1
ATOM 775 O O . GLN A 1 93 ? -0.141 3.417 -7.038 1.00 93.00 93 GLN A O 1
ATOM 780 N N . ASP A 1 94 ? 0.050 5.386 -8.098 1.00 91.69 94 ASP A N 1
ATOM 781 C CA . ASP A 1 94 ? -0.026 4.917 -9.487 1.00 91.69 94 ASP A CA 1
ATOM 782 C C . ASP A 1 94 ? 1.137 3.992 -9.891 1.00 91.69 94 ASP A C 1
ATOM 784 O O . ASP A 1 94 ? 1.091 3.314 -10.920 1.00 91.69 94 ASP A O 1
ATOM 788 N N . ARG A 1 95 ? 2.185 3.922 -9.063 1.00 90.31 95 ARG A N 1
ATOM 789 C CA . ARG A 1 95 ? 3.331 3.030 -9.266 1.00 90.31 95 ARG A CA 1
ATOM 790 C C . ARG A 1 95 ? 3.000 1.556 -9.033 1.00 90.31 95 ARG A C 1
ATOM 792 O O . ARG A 1 95 ? 3.753 0.707 -9.512 1.00 90.31 95 ARG A O 1
ATOM 799 N N . TYR A 1 96 ? 1.926 1.222 -8.323 1.00 89.56 96 TYR A N 1
ATOM 800 C CA . TYR A 1 96 ? 1.568 -0.165 -8.009 1.00 89.56 96 TYR A CA 1
ATOM 801 C C . TYR A 1 96 ? 0.488 -0.701 -8.946 1.00 89.56 96 TYR A C 1
ATOM 803 O O . TYR A 1 96 ? -0.385 0.023 -9.415 1.00 89.56 96 TYR A O 1
ATOM 811 N N . ILE A 1 97 ? 0.545 -2.000 -9.228 1.00 84.31 97 ILE A N 1
ATOM 812 C CA . ILE A 1 97 ? -0.355 -2.633 -10.192 1.00 84.31 97 ILE A CA 1
ATOM 813 C C . ILE A 1 97 ? -1.643 -3.057 -9.476 1.00 84.31 97 ILE A C 1
ATOM 815 O O . ILE A 1 97 ? -1.601 -3.621 -8.382 1.00 84.31 97 ILE A O 1
ATOM 819 N N . HIS A 1 98 ? -2.791 -2.854 -10.127 1.00 80.06 98 HIS A N 1
ATOM 820 C CA . HIS A 1 98 ? -4.114 -3.267 -9.631 1.00 80.06 98 HIS A CA 1
ATOM 821 C C . HIS A 1 98 ? -4.546 -2.591 -8.318 1.00 80.06 98 HIS A C 1
ATOM 823 O O . HIS A 1 98 ? -5.234 -3.212 -7.506 1.00 80.06 98 HIS A O 1
ATOM 829 N N . LEU A 1 99 ? -4.138 -1.340 -8.095 1.00 84.31 99 LEU A N 1
ATOM 830 C CA . LEU A 1 99 ? -4.717 -0.499 -7.050 1.00 84.31 99 LEU A CA 1
ATOM 831 C C . LEU A 1 99 ? -5.541 0.610 -7.690 1.00 84.31 99 LEU A C 1
ATOM 833 O O . LEU A 1 99 ? -5.100 1.248 -8.644 1.00 84.31 99 LEU A O 1
ATOM 837 N N . GLU A 1 100 ? -6.753 0.789 -7.177 1.00 88.88 100 GLU A N 1
ATOM 838 C CA . GLU A 1 100 ? -7.574 1.943 -7.515 1.00 88.88 100 GLU A CA 1
ATOM 839 C C . GLU A 1 100 ? -7.028 3.182 -6.802 1.00 88.88 100 GLU A C 1
ATOM 841 O O . GLU A 1 100 ? -6.273 3.081 -5.831 1.00 88.88 100 GLU A O 1
ATOM 846 N N . GLU A 1 101 ? -7.391 4.362 -7.300 1.00 93.44 101 GLU A N 1
ATOM 847 C CA . GLU A 1 101 ? -6.965 5.611 -6.684 1.00 93.44 101 GLU A CA 1
ATOM 848 C C . GLU A 1 101 ? -7.634 5.784 -5.314 1.00 93.44 101 GLU A C 1
ATOM 850 O O . GLU A 1 101 ? -8.852 5.919 -5.184 1.00 93.44 101 GLU A O 1
ATOM 855 N N . ILE A 1 102 ? -6.811 5.804 -4.273 1.00 96.81 102 ILE A N 1
ATOM 856 C CA . ILE A 1 102 ? -7.215 5.994 -2.890 1.00 96.81 102 ILE A CA 1
ATOM 857 C C . ILE A 1 102 ? -7.040 7.463 -2.525 1.00 96.81 102 ILE A C 1
ATOM 859 O O . ILE A 1 102 ? -5.968 8.056 -2.671 1.00 96.81 102 ILE A O 1
ATOM 863 N N . SER A 1 103 ? -8.105 8.058 -1.993 1.00 97.19 103 SER A N 1
ATOM 864 C CA . SER A 1 103 ? -8.070 9.438 -1.528 1.00 97.19 103 SER A CA 1
ATOM 865 C C . SER A 1 103 ? -7.155 9.596 -0.306 1.00 97.19 103 SER A C 1
ATOM 867 O O . SER A 1 103 ? -7.075 8.733 0.574 1.00 97.19 103 SER A O 1
ATOM 869 N N . LEU A 1 104 ? -6.509 10.758 -0.194 1.00 97.75 104 LEU A N 1
ATOM 870 C CA . LEU A 1 104 ? -5.616 11.058 0.928 1.00 97.75 104 LEU A CA 1
ATOM 871 C C . LEU A 1 104 ? -6.304 10.886 2.295 1.00 97.75 104 LEU A C 1
ATOM 873 O O . LEU A 1 104 ? -5.701 10.388 3.242 1.00 97.75 104 LEU A O 1
ATOM 877 N N . HIS A 1 105 ? -7.577 11.271 2.409 1.00 97.62 105 HIS A N 1
ATOM 878 C CA . HIS A 1 105 ? -8.318 11.162 3.665 1.00 97.62 105 HIS A CA 1
ATOM 879 C C . HIS A 1 105 ? -8.633 9.707 4.044 1.00 97.62 105 HIS A C 1
ATOM 881 O O . HIS A 1 105 ? -8.661 9.402 5.235 1.00 97.62 105 HIS A O 1
ATOM 887 N N . HIS A 1 106 ? -8.810 8.794 3.081 1.00 97.81 106 HIS A N 1
ATOM 888 C CA . HIS A 1 106 ? -8.943 7.362 3.377 1.00 97.81 106 HIS A CA 1
ATOM 889 C C . HIS A 1 106 ? -7.652 6.796 3.975 1.00 97.81 106 HIS A C 1
ATOM 891 O O . HIS A 1 106 ? -7.723 6.042 4.948 1.00 97.81 106 HIS A O 1
ATOM 897 N N . LEU A 1 107 ? -6.480 7.231 3.484 1.00 97.88 107 LEU A N 1
ATOM 898 C CA . LEU A 1 107 ? -5.190 6.834 4.062 1.00 97.88 107 LEU A CA 1
ATOM 899 C C . LEU A 1 107 ? -5.137 7.167 5.554 1.00 97.88 107 LEU A C 1
ATOM 901 O O . LEU A 1 107 ? -4.852 6.289 6.363 1.00 97.88 107 LEU A O 1
ATOM 905 N N . TYR A 1 108 ? -5.463 8.404 5.935 1.00 97.50 108 TYR A N 1
ATOM 906 C CA . TYR A 1 108 ? -5.438 8.815 7.341 1.00 97.50 108 TYR A CA 1
ATOM 907 C C . TYR A 1 108 ? -6.512 8.127 8.188 1.00 97.50 108 TYR A C 1
ATOM 909 O O . TYR A 1 108 ? -6.181 7.600 9.244 1.00 97.50 108 TYR A O 1
ATOM 917 N N . ARG A 1 109 ? -7.760 8.039 7.711 1.00 97.25 109 ARG A N 1
A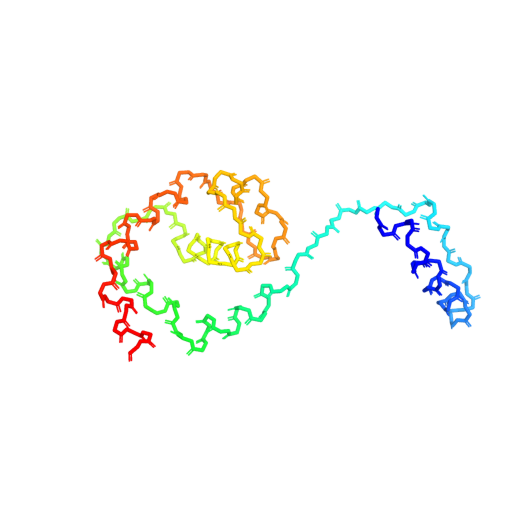TOM 918 C CA . ARG A 1 109 ? -8.850 7.374 8.454 1.00 97.25 109 ARG A CA 1
ATOM 919 C C . ARG A 1 109 ? -8.590 5.890 8.693 1.00 97.25 109 ARG A C 1
ATOM 921 O O . ARG A 1 109 ? -9.065 5.334 9.679 1.00 97.25 109 ARG A O 1
ATOM 928 N N . SER A 1 110 ? -7.849 5.234 7.801 1.00 97.62 110 SER A N 1
ATOM 929 C CA . SER A 1 110 ? -7.469 3.837 8.005 1.00 97.62 110 SER A CA 1
ATOM 930 C C . SER A 1 110 ? -6.521 3.655 9.197 1.00 97.62 110 SER A C 1
ATOM 932 O O . SER A 1 110 ? -6.597 2.633 9.875 1.00 97.62 110 SER A O 1
ATOM 934 N N . LEU A 1 111 ? -5.680 4.652 9.500 1.00 97.31 111 LEU A N 1
ATOM 935 C CA . LEU A 1 111 ? -4.745 4.600 10.626 1.00 97.31 111 LEU A CA 1
ATOM 936 C C . LEU A 1 111 ? -5.469 4.565 11.971 1.00 97.31 111 LEU A C 1
ATOM 938 O O . LEU A 1 111 ? -5.018 3.846 12.856 1.00 97.31 111 LEU A O 1
ATOM 942 N N . ASP A 1 112 ? -6.595 5.267 12.106 1.00 97.12 112 ASP A N 1
ATOM 943 C CA . ASP A 1 112 ? -7.405 5.240 13.330 1.00 97.12 112 ASP A CA 1
ATOM 944 C C . ASP A 1 112 ? -7.951 3.826 13.586 1.00 97.12 112 ASP A C 1
ATOM 946 O O . ASP A 1 112 ? -7.817 3.280 14.679 1.00 97.12 112 ASP A O 1
ATOM 950 N N . ILE A 1 113 ? -8.473 3.175 12.540 1.00 97.50 113 ILE A N 1
ATOM 951 C CA . ILE A 1 113 ? -8.995 1.801 12.621 1.00 97.50 113 ILE A CA 1
ATOM 952 C C . ILE A 1 113 ? -7.871 0.807 12.951 1.00 97.50 113 ILE A C 1
ATOM 954 O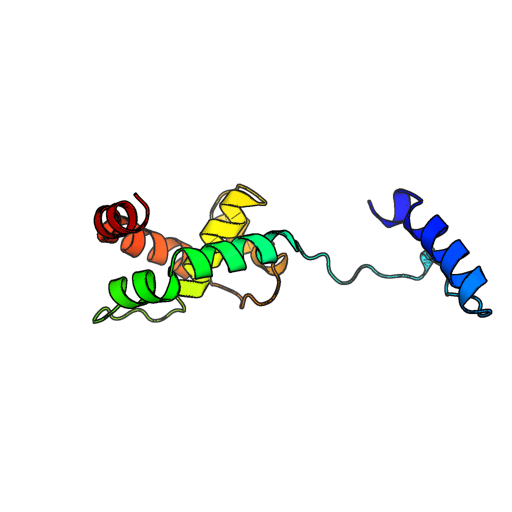 O . ILE A 1 113 ? -8.071 -0.112 13.748 1.00 97.50 113 ILE A O 1
ATOM 958 N N . LEU A 1 114 ? -6.691 0.975 12.347 1.00 97.44 114 LEU A N 1
ATOM 959 C CA . LEU A 1 114 ? -5.520 0.145 12.638 1.00 97.44 114 LEU A CA 1
ATOM 960 C C . LEU A 1 114 ? -5.020 0.348 14.074 1.00 97.44 114 LEU A C 1
ATOM 962 O O . LEU A 1 114 ? -4.651 -0.627 14.725 1.00 97.44 114 LEU A O 1
ATOM 966 N N . ALA A 1 115 ? -5.028 1.585 14.573 1.00 98.00 115 ALA A N 1
ATOM 967 C CA . ALA A 1 115 ? -4.632 1.903 15.940 1.00 98.00 115 ALA A CA 1
ATOM 968 C C . ALA A 1 115 ? -5.581 1.260 16.961 1.00 98.00 115 ALA A C 1
ATOM 970 O O . ALA A 1 115 ? -5.114 0.634 17.910 1.00 98.00 115 ALA A O 1
ATOM 971 N N . GLU A 1 116 ? -6.896 1.335 16.732 1.00 97.19 116 GLU A N 1
ATOM 972 C CA . GLU A 1 116 ? -7.902 0.643 17.550 1.00 97.19 116 GLU A CA 1
ATOM 973 C C . GLU A 1 116 ? -7.710 -0.883 17.542 1.00 97.19 116 GLU A C 1
ATOM 975 O O . GLU A 1 116 ? -7.895 -1.544 18.560 1.00 97.19 116 GLU A O 1
ATOM 980 N N . GLY A 1 117 ? -7.347 -1.458 16.393 1.00 96.50 117 GLY A N 1
ATOM 981 C CA . GLY A 1 117 ? -7.177 -2.902 16.222 1.00 96.50 117 GLY A CA 1
ATOM 982 C C . GLY A 1 117 ? -5.791 -3.447 16.552 1.00 96.50 117 GLY A C 1
ATOM 983 O O . GLY A 1 117 ? -5.564 -4.636 16.327 1.00 96.50 117 GLY A O 1
ATOM 984 N N . LYS A 1 118 ? -4.871 -2.621 17.065 1.00 97.06 118 LYS A N 1
ATOM 985 C CA . LYS A 1 118 ? -3.450 -2.961 17.232 1.00 97.06 118 LYS A CA 1
ATOM 986 C C . LYS A 1 118 ? -3.228 -4.319 17.905 1.00 97.06 118 LYS A C 1
ATOM 988 O O . LYS A 1 118 ? -2.567 -5.174 17.329 1.00 97.06 118 LYS A O 1
ATOM 993 N N . GLU A 1 119 ? -3.823 -4.546 19.076 1.00 97.56 119 GLU A N 1
ATOM 994 C CA . GLU A 1 119 ? -3.647 -5.801 19.829 1.00 97.56 119 GLU A CA 1
ATOM 995 C C . GLU A 1 119 ? -4.194 -7.026 19.082 1.00 97.56 119 GLU A C 1
ATOM 997 O O . GLU A 1 119 ? -3.689 -8.141 19.207 1.00 97.56 119 GLU A O 1
ATOM 1002 N N . THR A 1 120 ? -5.254 -6.839 18.294 1.00 97.06 120 THR A N 1
ATOM 1003 C CA . THR A 1 120 ? -5.829 -7.914 17.477 1.00 97.06 120 THR A CA 1
ATOM 1004 C C . THR A 1 120 ? -4.899 -8.268 16.323 1.00 97.06 120 THR A C 1
ATOM 1006 O O . THR A 1 120 ? -4.702 -9.448 16.053 1.00 97.06 120 THR A O 1
ATOM 1009 N N . ILE A 1 121 ? -4.284 -7.265 15.694 1.00 96.94 121 ILE A N 1
ATOM 1010 C CA . ILE A 1 121 ? -3.288 -7.467 14.639 1.00 96.94 121 ILE A CA 1
ATOM 1011 C C . ILE A 1 121 ? -2.039 -8.155 15.200 1.00 96.94 121 ILE A C 1
ATOM 1013 O O . ILE A 1 121 ? -1.564 -9.117 14.607 1.00 96.94 121 ILE A O 1
ATOM 1017 N N . GLU A 1 122 ? -1.526 -7.702 16.346 1.00 96.25 122 GLU A N 1
ATOM 1018 C CA . GLU A 1 122 ? -0.332 -8.284 16.971 1.00 96.25 122 GLU A CA 1
ATOM 1019 C C . GLU A 1 122 ? -0.529 -9.773 17.281 1.00 96.25 122 GLU A C 1
ATOM 1021 O O . GLU A 1 122 ? 0.297 -10.575 16.862 1.00 96.25 122 GLU A O 1
ATOM 1026 N N . ARG A 1 123 ? -1.659 -10.156 17.893 1.00 97.00 123 ARG A N 1
ATOM 1027 C CA . ARG A 1 123 ? -1.992 -11.570 18.172 1.00 97.00 123 ARG A CA 1
ATOM 1028 C C . ARG A 1 123 ? -2.216 -12.430 16.931 1.00 97.00 123 ARG A C 1
ATOM 1030 O O . ARG A 1 123 ? -2.184 -13.650 17.020 1.00 97.00 123 ARG A O 1
ATOM 1037 N N . HIS A 1 124 ? -2.553 -11.816 15.801 1.00 96.38 124 HIS A N 1
ATOM 1038 C CA . HIS A 1 124 ? -2.743 -12.544 14.548 1.00 96.38 124 HIS A CA 1
ATOM 1039 C C . HIS A 1 124 ? -1.404 -12.863 13.871 1.00 96.38 124 HIS A C 1
ATOM 1041 O O . HIS A 1 124 ? -1.296 -13.851 13.151 1.00 96.38 124 HIS A O 1
ATOM 1047 N N . ILE A 1 125 ? -0.391 -12.016 14.078 1.00 91.88 125 ILE A N 1
ATOM 1048 C CA . ILE A 1 125 ? 0.917 -12.124 13.418 1.00 91.88 125 ILE A CA 1
ATOM 1049 C C . ILE A 1 125 ? 1.950 -12.856 14.292 1.00 91.88 125 ILE A C 1
ATOM 1051 O O . ILE A 1 125 ? 2.793 -13.565 13.736 1.00 91.88 125 ILE A O 1
ATOM 1055 N N . PHE A 1 126 ? 1.908 -12.663 15.615 1.00 89.56 126 PHE A N 1
ATOM 1056 C CA . PHE A 1 126 ? 2.861 -13.189 16.602 1.00 89.56 126 PHE A CA 1
ATOM 1057 C C . PHE A 1 126 ? 2.208 -14.208 17.535 1.00 89.56 126 PHE A C 1
ATOM 1059 O O . PHE A 1 126 ? 2.885 -15.219 17.831 1.00 89.56 126 PHE A O 1
#

Radius of gyration: 20.15 Å; chains: 1; bounding box: 42×29×59 Å

pLDDT: mean 90.9, std 8.09, range [59.53, 98.0]

Foldseek 3Di:
DVLPPCPVVVVQVVVCVVVVDRDDDPVPDDDPAAADPVLVVVVVVCVVLVVVVLVCVLCVVPPDPDDLSLLVSLVVVCCVPPNDDLVVSLVPVSRHPPRDRDDSVSNVVSVVSCVVCVVVVVVSVD